Protein AF-A0AAV4IDE3-F1 (afdb_monomer_lite)

pLDDT: mean 77.52, std 13.18, range [35.84, 93.19]

Structure (mmCIF, N/CA/C/O backbone):
data_AF-A0AAV4IDE3-F1
#
_entry.id   AF-A0AAV4IDE3-F1
#
loop_
_atom_site.group_PDB
_atom_site.id
_atom_site.type_symbol
_atom_site.label_atom_id
_atom_site.label_alt_id
_atom_site.label_comp_id
_atom_site.label_asym_id
_atom_site.label_entity_id
_atom_site.label_seq_id
_atom_site.pdbx_PDB_ins_code
_atom_site.Cartn_x
_atom_site.Cartn_y
_atom_site.Cartn_z
_atom_site.occupancy
_atom_site.B_iso_or_equiv
_atom_site.auth_seq_id
_atom_site.auth_comp_id
_atom_site.auth_asym_id
_atom_site.auth_atom_id
_atom_site.pdbx_PDB_model_num
ATOM 1 N N . MET A 1 1 ? 7.908 -6.197 -33.335 1.00 55.94 1 MET A N 1
ATOM 2 C CA . MET A 1 1 ? 7.796 -6.029 -31.880 1.00 55.94 1 MET A CA 1
ATOM 3 C C . MET A 1 1 ? 8.904 -6.866 -31.297 1.00 55.94 1 MET A C 1
ATOM 5 O O . MET A 1 1 ? 9.084 -7.974 -31.777 1.00 55.94 1 MET A O 1
ATOM 9 N N . VAL A 1 2 ? 9.687 -6.359 -30.354 1.00 57.25 2 VAL A N 1
ATOM 10 C CA . VAL A 1 2 ? 10.701 -7.176 -29.678 1.00 57.25 2 VAL A CA 1
ATOM 11 C C . VAL A 1 2 ? 10.050 -7.734 -28.418 1.00 57.25 2 VAL A C 1
ATOM 13 O O . VAL A 1 2 ? 9.538 -6.973 -27.598 1.00 57.25 2 VAL A O 1
ATOM 16 N N . ARG A 1 3 ? 9.978 -9.060 -28.303 1.00 62.03 3 ARG A N 1
ATOM 17 C CA . ARG A 1 3 ? 9.527 -9.735 -27.085 1.00 62.03 3 ARG A CA 1
ATOM 18 C C . ARG A 1 3 ? 10.750 -9.886 -26.193 1.00 62.03 3 ARG A C 1
ATOM 20 O O . ARG A 1 3 ? 11.715 -10.521 -26.598 1.00 62.03 3 ARG A O 1
ATOM 27 N N . GLN A 1 4 ? 10.712 -9.281 -25.015 1.00 59.56 4 GLN A N 1
ATOM 28 C CA . GLN A 1 4 ? 11.772 -9.429 -24.028 1.00 59.56 4 GLN A CA 1
ATOM 29 C C . GLN A 1 4 ? 11.339 -10.441 -22.968 1.00 59.56 4 GLN A C 1
ATOM 31 O O . GLN A 1 4 ? 10.292 -10.271 -22.339 1.00 59.56 4 GLN A O 1
ATOM 36 N N . GLU A 1 5 ? 12.156 -11.471 -22.777 1.00 66.06 5 GLU A N 1
ATOM 37 C CA . GLU A 1 5 ? 12.101 -12.372 -21.628 1.00 66.06 5 GLU A CA 1
ATOM 38 C C . GLU A 1 5 ? 13.432 -12.259 -20.890 1.00 66.06 5 GLU A C 1
ATOM 40 O O . GLU A 1 5 ? 14.474 -12.642 -21.421 1.00 66.06 5 GLU A O 1
ATOM 45 N N . PHE A 1 6 ? 13.396 -11.693 -19.681 1.00 63.72 6 PHE A N 1
ATOM 46 C CA . PHE A 1 6 ? 14.595 -11.366 -18.903 1.00 63.72 6 PHE A CA 1
ATOM 47 C C . PHE A 1 6 ? 15.564 -10.493 -19.724 1.00 63.72 6 PHE A C 1
ATOM 49 O O . PHE A 1 6 ? 15.151 -9.438 -20.207 1.00 63.72 6 PHE A O 1
ATOM 56 N N . ASP A 1 7 ? 16.806 -10.931 -19.936 1.00 67.19 7 ASP A N 1
ATOM 57 C CA . ASP A 1 7 ? 17.807 -10.219 -20.747 1.00 67.19 7 ASP A CA 1
ATOM 58 C C . ASP A 1 7 ? 17.844 -10.655 -22.219 1.00 67.19 7 ASP A C 1
ATOM 60 O O . ASP A 1 7 ? 18.683 -10.195 -22.995 1.00 67.19 7 ASP A O 1
ATOM 64 N N . LYS A 1 8 ? 16.933 -11.538 -22.646 1.00 50.34 8 LYS A N 1
ATOM 65 C CA . LYS A 1 8 ? 16.872 -12.009 -24.033 1.00 50.34 8 LYS A CA 1
ATOM 66 C C . LYS A 1 8 ? 15.812 -11.246 -24.819 1.00 50.34 8 LYS A C 1
ATOM 68 O O . LYS A 1 8 ? 14.622 -11.274 -24.500 1.00 50.34 8 LYS A O 1
ATOM 73 N N . PHE A 1 9 ? 16.253 -10.603 -25.896 1.00 71.50 9 PHE A N 1
ATOM 74 C CA . PHE A 1 9 ? 15.400 -9.921 -26.863 1.00 71.50 9 PHE A CA 1
ATOM 75 C C . PHE A 1 9 ? 15.126 -10.843 -28.056 1.00 71.50 9 PHE A C 1
ATOM 77 O O . PHE A 1 9 ? 16.042 -11.251 -28.764 1.00 71.50 9 PHE A O 1
ATOM 84 N N . MET A 1 10 ? 13.857 -11.173 -28.285 1.00 69.19 10 MET A N 1
ATOM 85 C CA . MET A 1 10 ? 13.406 -12.050 -29.366 1.00 69.19 10 MET A CA 1
ATOM 86 C C . MET A 1 10 ? 12.529 -11.294 -30.362 1.00 69.19 10 MET A C 1
ATOM 88 O O . MET A 1 10 ? 11.813 -10.350 -30.010 1.00 69.19 10 MET A O 1
ATOM 92 N N . LYS A 1 11 ? 12.527 -11.743 -31.620 1.00 66.19 11 LYS A N 1
ATOM 93 C CA . LYS A 1 11 ? 11.599 -11.238 -32.636 1.00 66.19 11 LYS A CA 1
ATOM 94 C C . LYS A 1 11 ? 10.173 -11.648 -32.253 1.00 66.19 11 LYS A C 1
ATOM 96 O O . LYS A 1 11 ? 9.859 -12.828 -32.146 1.00 66.19 11 LYS A O 1
ATOM 101 N N . GLY A 1 12 ? 9.313 -10.670 -32.001 1.00 66.75 12 GLY A N 1
ATOM 102 C CA . GLY A 1 12 ? 7.890 -10.890 -31.757 1.00 66.75 12 GLY A CA 1
ATOM 103 C C . GLY A 1 12 ? 7.180 -11.374 -33.020 1.00 66.75 12 GLY A C 1
ATOM 104 O O . GLY A 1 12 ? 7.616 -11.079 -34.131 1.00 66.75 12 GLY A O 1
ATOM 105 N N . GLY A 1 13 ? 6.074 -12.100 -32.841 1.00 66.94 13 GLY A N 1
ATOM 106 C CA . GLY A 1 13 ? 5.378 -12.802 -33.927 1.00 66.94 13 GLY A CA 1
ATOM 107 C C . GLY A 1 13 ? 4.767 -11.914 -35.016 1.00 66.94 13 GLY A C 1
ATOM 108 O O . GLY A 1 13 ? 4.406 -12.427 -36.067 1.00 66.94 13 GLY A O 1
ATOM 109 N N . GLN A 1 14 ? 4.672 -10.597 -34.807 1.00 68.19 14 GLN A N 1
ATOM 110 C CA . GLN A 1 14 ? 4.217 -9.669 -35.843 1.00 68.19 14 GLN A CA 1
ATOM 111 C C . GLN A 1 14 ? 5.380 -9.056 -36.626 1.00 68.19 14 GLN A C 1
ATOM 113 O O . GLN A 1 14 ? 6.292 -8.439 -36.060 1.00 68.19 14 GLN A O 1
ATOM 118 N N . VAL A 1 15 ? 5.302 -9.211 -37.950 1.00 62.69 15 VAL A N 1
ATOM 119 C CA . VAL A 1 15 ? 6.173 -8.558 -38.928 1.00 62.69 15 VAL A CA 1
ATOM 120 C C . VAL A 1 15 ? 5.734 -7.101 -39.044 1.00 62.69 15 VAL A C 1
ATOM 122 O O . VAL A 1 15 ? 4.582 -6.819 -39.358 1.00 62.69 15 VAL A O 1
ATOM 125 N N . HIS A 1 16 ? 6.641 -6.170 -38.758 1.00 59.81 16 HIS A N 1
ATOM 126 C CA . HIS A 1 16 ? 6.392 -4.751 -38.995 1.00 59.81 16 HIS A CA 1
ATOM 127 C C . HIS A 1 16 ? 6.951 -4.383 -40.364 1.00 59.81 16 HIS A C 1
ATOM 129 O O . HIS A 1 16 ? 8.099 -4.702 -40.662 1.00 59.81 16 HIS A O 1
ATOM 135 N N . HIS A 1 17 ? 6.151 -3.681 -41.161 1.00 72.69 17 HIS A N 1
ATOM 136 C CA . HIS A 1 17 ? 6.568 -3.094 -42.440 1.00 72.69 17 HIS A CA 1
ATOM 137 C C . HIS A 1 17 ? 7.128 -1.670 -42.279 1.00 72.69 17 HIS A C 1
ATOM 139 O O . HIS A 1 17 ? 7.219 -0.920 -43.243 1.00 72.69 17 HIS A O 1
ATOM 145 N N . HIS A 1 18 ? 7.486 -1.280 -41.056 1.00 70.19 18 HIS A N 1
ATOM 146 C CA . HIS A 1 18 ? 8.007 0.042 -40.727 1.00 70.19 18 HIS A CA 1
ATOM 147 C C . HIS A 1 18 ? 9.229 -0.078 -39.810 1.00 70.19 18 HIS A C 1
ATOM 149 O O . HIS A 1 18 ? 9.393 -1.070 -39.092 1.00 70.19 18 HIS A O 1
ATOM 155 N N . ALA A 1 19 ? 10.079 0.950 -39.824 1.00 68.12 19 ALA A N 1
ATOM 156 C CA . ALA A 1 19 ? 11.194 1.070 -38.892 1.00 68.12 19 ALA A CA 1
ATOM 157 C C . ALA A 1 19 ? 10.690 1.184 -37.440 1.00 68.12 19 ALA A C 1
ATOM 159 O O . ALA A 1 19 ? 9.526 1.506 -37.185 1.00 68.12 19 ALA A O 1
ATOM 160 N N . ALA A 1 20 ? 11.562 0.882 -36.478 1.00 67.62 20 ALA A N 1
ATOM 161 C CA . ALA A 1 20 ? 11.238 1.048 -35.067 1.00 67.62 20 ALA A CA 1
ATOM 162 C C . ALA A 1 20 ? 11.112 2.538 -34.714 1.00 67.62 20 ALA A C 1
ATOM 164 O O . ALA A 1 20 ? 11.955 3.339 -35.115 1.00 67.62 20 ALA A O 1
ATOM 165 N N . ASP A 1 21 ? 10.094 2.889 -33.925 1.00 73.81 21 ASP A N 1
ATOM 166 C CA . ASP A 1 21 ? 9.924 4.254 -33.426 1.00 73.81 21 ASP A CA 1
ATOM 167 C C . ASP A 1 21 ? 11.134 4.665 -32.570 1.00 73.81 21 ASP A C 1
ATOM 169 O O . ASP A 1 21 ? 11.627 3.890 -31.731 1.00 73.81 21 ASP A O 1
ATOM 173 N N . THR A 1 22 ? 11.590 5.905 -32.742 1.00 73.31 22 THR A N 1
ATOM 174 C CA . THR A 1 22 ? 12.654 6.496 -31.925 1.00 73.31 22 THR A CA 1
ATOM 175 C C . THR A 1 22 ? 12.255 6.486 -30.443 1.00 73.31 22 THR A C 1
ATOM 177 O O . THR A 1 22 ? 11.106 6.722 -30.072 1.00 73.31 22 THR A O 1
ATOM 180 N N . GLY A 1 23 ? 13.197 6.135 -29.562 1.00 73.69 23 GLY A N 1
ATOM 181 C CA . GLY A 1 23 ? 12.939 6.044 -28.118 1.00 73.69 23 GLY A CA 1
ATOM 182 C C . GLY A 1 23 ? 12.208 4.773 -27.648 1.00 73.69 23 GLY A C 1
ATOM 183 O O . GLY A 1 23 ? 11.959 4.634 -26.449 1.00 73.69 23 GLY A O 1
ATOM 184 N N . THR A 1 24 ? 11.914 3.803 -28.528 1.00 76.00 24 THR A N 1
ATOM 185 C CA . THR A 1 24 ? 11.299 2.516 -28.124 1.00 76.00 24 THR A CA 1
ATOM 186 C C . THR A 1 24 ? 12.156 1.754 -27.109 1.00 76.00 24 THR A C 1
ATOM 188 O O . THR A 1 24 ? 11.627 1.219 -26.135 1.00 76.00 24 THR A O 1
ATOM 191 N N . ALA A 1 25 ? 13.480 1.739 -27.295 1.00 78.50 25 ALA A N 1
ATOM 192 C CA . ALA A 1 25 ? 14.411 1.094 -26.368 1.00 78.50 25 ALA A CA 1
ATOM 193 C C . ALA A 1 25 ? 14.403 1.768 -24.983 1.00 78.50 25 ALA A C 1
ATOM 195 O O . ALA A 1 25 ? 14.306 1.085 -23.964 1.00 78.50 25 ALA A O 1
ATOM 196 N N . ALA A 1 26 ? 14.408 3.105 -24.947 1.00 79.00 26 ALA A N 1
ATOM 197 C CA . ALA A 1 26 ? 14.316 3.882 -23.712 1.00 79.00 26 ALA A CA 1
ATOM 198 C C . ALA A 1 26 ? 12.986 3.631 -22.979 1.00 79.00 26 ALA A C 1
ATOM 200 O O . ALA A 1 26 ? 12.976 3.388 -21.772 1.00 79.00 26 ALA A O 1
ATOM 201 N N . LYS A 1 27 ? 11.863 3.584 -23.716 1.00 78.81 27 LYS A N 1
ATOM 202 C CA . LYS A 1 27 ? 10.552 3.212 -23.159 1.00 78.81 27 LYS A CA 1
ATOM 203 C C . LYS A 1 27 ? 10.578 1.789 -22.598 1.00 78.81 27 LYS A C 1
ATOM 205 O O . LYS A 1 27 ? 10.106 1.578 -21.488 1.00 78.81 27 LYS A O 1
ATOM 210 N N . ALA A 1 28 ? 11.129 0.816 -23.323 1.00 81.75 28 ALA A N 1
ATOM 211 C CA . ALA A 1 28 ? 11.203 -0.569 -22.857 1.00 81.75 28 ALA A CA 1
ATOM 212 C C . ALA A 1 28 ? 12.017 -0.702 -21.559 1.00 81.75 28 ALA A C 1
ATOM 214 O O . ALA A 1 28 ? 11.545 -1.345 -20.620 1.00 81.75 28 ALA A O 1
ATOM 215 N N . LYS A 1 29 ? 13.176 -0.032 -21.483 1.00 84.06 29 LYS A N 1
ATOM 216 C CA . LYS A 1 29 ? 14.020 0.025 -20.282 1.00 84.06 29 LYS A CA 1
ATOM 217 C C . LYS A 1 29 ? 13.255 0.608 -19.092 1.00 84.06 29 LYS A C 1
ATOM 219 O O . LYS A 1 29 ? 13.121 -0.059 -18.075 1.00 84.06 29 LYS A O 1
ATOM 224 N N . LEU A 1 30 ? 12.637 1.777 -19.262 1.00 84.56 30 LEU A N 1
ATOM 225 C CA . LEU A 1 30 ? 11.814 2.395 -18.221 1.00 84.56 30 LEU A CA 1
ATOM 226 C C . LEU A 1 30 ? 10.695 1.465 -17.738 1.00 84.56 30 LEU A C 1
ATOM 228 O O . LEU A 1 30 ? 10.466 1.313 -16.542 1.00 84.56 30 LEU A O 1
ATOM 232 N N . VAL A 1 31 ? 9.976 0.835 -18.672 1.00 86.00 31 VAL A N 1
ATOM 233 C CA . VAL A 1 31 ? 8.887 -0.085 -18.336 1.00 86.00 31 VAL A CA 1
ATOM 234 C C . VAL A 1 31 ? 9.411 -1.280 -17.546 1.00 86.00 31 VAL A C 1
ATOM 236 O O . VAL A 1 31 ? 8.743 -1.699 -16.604 1.00 86.00 31 VAL A O 1
ATOM 239 N N . ARG A 1 32 ? 10.566 -1.843 -17.912 1.00 88.12 32 ARG A N 1
ATOM 240 C CA . ARG A 1 32 ? 11.208 -2.920 -17.150 1.00 88.12 32 ARG A CA 1
ATOM 241 C C . ARG A 1 32 ? 11.533 -2.451 -15.732 1.00 88.12 32 ARG A C 1
ATOM 243 O O . ARG A 1 32 ? 11.051 -3.064 -14.784 1.00 88.12 32 ARG A O 1
ATOM 250 N N . ASP A 1 33 ? 12.229 -1.331 -15.596 1.00 87.50 33 ASP A N 1
ATOM 251 C CA . ASP A 1 33 ? 12.717 -0.842 -14.306 1.00 87.50 33 ASP A CA 1
ATOM 252 C C . ASP A 1 33 ? 11.546 -0.466 -13.368 1.00 87.50 33 ASP A C 1
ATOM 254 O O . ASP A 1 33 ? 11.548 -0.796 -12.180 1.00 87.50 33 ASP A O 1
ATOM 258 N N . VAL A 1 34 ? 10.468 0.127 -13.906 1.00 88.31 34 VAL A N 1
ATOM 259 C CA . VAL A 1 34 ? 9.220 0.372 -13.155 1.00 88.31 34 VAL A CA 1
ATOM 260 C C . VAL A 1 34 ? 8.601 -0.940 -12.676 1.00 88.31 34 VAL A C 1
ATOM 262 O O . VAL A 1 34 ? 8.108 -1.003 -11.551 1.00 88.31 34 VAL A O 1
ATOM 265 N N . LYS A 1 35 ? 8.589 -1.990 -13.510 1.00 89.12 35 LYS A N 1
ATOM 266 C CA . LYS A 1 35 ? 8.029 -3.297 -13.133 1.00 89.12 35 LYS A CA 1
ATOM 267 C C . LYS A 1 35 ? 8.848 -3.945 -12.017 1.00 89.12 35 LYS A C 1
ATOM 269 O O . LYS A 1 35 ? 8.244 -4.435 -11.071 1.00 89.12 35 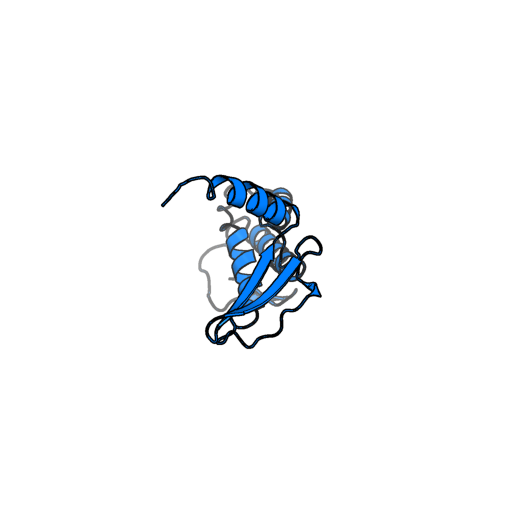LYS A O 1
ATOM 274 N N . GLU A 1 36 ? 10.172 -3.919 -12.111 1.00 90.12 36 GLU A N 1
ATOM 275 C CA . GLU A 1 36 ? 11.076 -4.479 -11.098 1.00 90.12 36 GLU A CA 1
ATOM 276 C C . GLU A 1 36 ? 10.917 -3.759 -9.755 1.00 90.12 36 GLU A C 1
ATOM 278 O O . GLU A 1 36 ? 10.589 -4.388 -8.746 1.00 90.12 36 GLU A O 1
ATOM 283 N N . LYS A 1 37 ? 11.009 -2.421 -9.744 1.00 88.94 37 LYS A N 1
ATOM 284 C CA . LYS A 1 37 ? 10.816 -1.634 -8.516 1.00 88.94 37 LYS A CA 1
ATOM 285 C C . LYS A 1 37 ? 9.411 -1.788 -7.929 1.00 88.94 37 LYS A C 1
ATOM 287 O O . LYS A 1 37 ? 9.256 -1.738 -6.710 1.00 88.94 37 LYS A O 1
ATOM 292 N N . ALA A 1 38 ? 8.386 -1.986 -8.764 1.00 88.81 38 ALA A N 1
ATOM 293 C CA . ALA A 1 38 ? 7.011 -2.184 -8.305 1.00 88.81 38 ALA A CA 1
ATOM 294 C C . ALA A 1 38 ? 6.809 -3.489 -7.526 1.00 88.81 38 ALA A C 1
ATOM 296 O O . ALA A 1 38 ? 5.952 -3.505 -6.641 1.00 88.81 38 ALA A O 1
ATOM 297 N N . VAL A 1 39 ? 7.553 -4.545 -7.876 1.00 87.56 39 VAL A N 1
ATOM 298 C CA . VAL A 1 39 ? 7.538 -5.842 -7.180 1.00 87.56 39 VAL A CA 1
ATOM 299 C C . VAL A 1 39 ? 8.283 -5.737 -5.853 1.00 87.56 39 VAL A C 1
ATOM 301 O O . VAL A 1 39 ? 7.753 -6.166 -4.837 1.00 87.56 39 VAL A O 1
ATOM 304 N N . LEU A 1 40 ? 9.463 -5.109 -5.852 1.00 87.75 40 LEU A N 1
ATOM 305 C CA . LEU A 1 40 ? 10.272 -4.925 -4.641 1.00 87.75 40 LEU A CA 1
ATOM 306 C C . LEU A 1 40 ? 9.595 -4.017 -3.606 1.00 87.75 40 LEU A C 1
ATOM 308 O O . LEU A 1 40 ? 9.754 -4.214 -2.410 1.00 87.75 40 LEU A O 1
ATOM 312 N N . ASN A 1 41 ? 8.829 -3.022 -4.064 1.00 86.25 41 ASN A N 1
ATOM 313 C CA . ASN A 1 41 ? 8.203 -2.022 -3.202 1.00 86.25 41 ASN A CA 1
ATOM 314 C C . ASN A 1 41 ? 6.686 -1.974 -3.446 1.00 86.25 41 ASN A C 1
ATOM 316 O O . ASN A 1 41 ? 6.203 -1.016 -4.059 1.00 86.25 41 ASN A O 1
ATOM 320 N N . PRO A 1 42 ? 5.895 -2.970 -3.010 1.00 82.56 42 PRO A N 1
ATOM 321 C CA . PRO A 1 42 ? 4.473 -3.082 -3.354 1.00 82.56 42 PRO A CA 1
ATOM 322 C C . PRO A 1 42 ? 3.592 -1.977 -2.745 1.00 82.56 42 PRO A C 1
ATOM 324 O O . PRO A 1 42 ? 2.552 -1.635 -3.315 1.00 82.56 42 PRO A O 1
ATOM 327 N N . PHE A 1 43 ? 4.023 -1.358 -1.644 1.00 83.69 43 PHE A N 1
ATOM 328 C CA . PHE A 1 43 ? 3.234 -0.357 -0.915 1.00 83.69 43 PHE A CA 1
ATOM 329 C C . PHE A 1 43 ? 3.630 1.097 -1.211 1.00 83.69 43 PHE A C 1
ATOM 331 O O . PHE A 1 43 ? 2.881 2.016 -0.895 1.00 83.69 43 PHE A O 1
ATOM 338 N N . GLN A 1 44 ? 4.756 1.339 -1.891 1.00 87.12 44 GLN A N 1
ATOM 339 C CA . GLN A 1 44 ? 5.210 2.707 -2.166 1.00 87.12 44 GLN A CA 1
ATOM 340 C C . GLN A 1 44 ? 4.377 3.427 -3.242 1.00 87.12 44 GLN A C 1
ATOM 342 O O . GLN A 1 44 ? 3.741 2.804 -4.105 1.00 87.12 44 GLN A O 1
ATOM 347 N N . SER A 1 45 ? 4.391 4.762 -3.210 1.00 86.56 45 SER A N 1
ATOM 348 C CA . SER A 1 45 ? 3.623 5.627 -4.116 1.00 86.56 45 SER A CA 1
ATOM 349 C C . SER A 1 45 ? 4.134 5.594 -5.570 1.00 86.56 45 SER A C 1
ATOM 351 O O . SER A 1 45 ? 5.164 4.991 -5.873 1.00 86.56 45 SER A O 1
ATOM 353 N N . THR A 1 46 ? 3.362 6.153 -6.517 1.00 78.19 46 THR A N 1
ATOM 354 C CA . THR A 1 46 ? 3.770 6.153 -7.941 1.00 78.19 46 THR A CA 1
ATOM 355 C C . THR A 1 46 ? 4.931 7.104 -8.112 1.00 78.19 46 THR A C 1
ATOM 357 O O . THR A 1 46 ? 5.891 6.761 -8.785 1.00 78.19 46 THR A O 1
ATOM 360 N N . TYR A 1 47 ? 4.815 8.263 -7.468 1.00 82.31 47 TYR A N 1
ATOM 361 C CA . TYR A 1 47 ? 5.806 9.323 -7.420 1.00 82.31 47 TYR A CA 1
ATOM 362 C C . TYR A 1 47 ? 7.176 8.754 -7.034 1.00 82.31 47 TYR A C 1
ATOM 364 O O . TYR A 1 47 ? 8.099 8.763 -7.838 1.00 82.31 47 TYR A O 1
ATOM 372 N N . THR A 1 48 ? 7.249 8.064 -5.892 1.00 86.19 48 THR A N 1
ATOM 373 C CA . THR A 1 48 ? 8.491 7.470 -5.368 1.00 86.19 48 THR A CA 1
ATOM 374 C C . THR A 1 48 ? 9.167 6.485 -6.332 1.00 86.19 48 THR A C 1
ATOM 376 O O . THR A 1 48 ? 10.389 6.408 -6.373 1.00 86.19 48 THR A O 1
ATOM 379 N N . ILE A 1 49 ? 8.395 5.714 -7.106 1.00 83.19 49 ILE A N 1
ATOM 380 C CA . ILE A 1 49 ? 8.945 4.649 -7.963 1.00 83.19 49 ILE A CA 1
ATOM 381 C C . ILE A 1 49 ? 9.194 5.120 -9.395 1.00 83.19 49 ILE A C 1
ATOM 383 O O . ILE A 1 49 ? 10.224 4.796 -9.981 1.00 83.19 49 ILE A O 1
ATOM 387 N N . ALA A 1 50 ? 8.219 5.799 -9.992 1.00 80.69 50 ALA A N 1
ATOM 388 C CA . ALA A 1 50 ? 8.182 6.061 -11.422 1.00 80.69 50 ALA A CA 1
ATOM 389 C C . ALA A 1 50 ? 8.833 7.387 -11.805 1.00 80.69 50 ALA A C 1
ATOM 391 O O . ALA A 1 50 ? 9.442 7.465 -12.863 1.00 80.69 50 ALA A O 1
ATOM 392 N N . GLU A 1 51 ? 8.693 8.422 -10.983 1.00 80.62 51 GLU A N 1
ATOM 393 C CA . GLU A 1 51 ? 9.211 9.749 -11.303 1.00 80.62 51 GLU A CA 1
ATOM 394 C C . GLU A 1 51 ? 10.739 9.809 -11.425 1.00 80.62 51 GLU A C 1
ATOM 396 O O . GLU A 1 51 ? 11.184 10.278 -12.474 1.00 80.62 51 GLU A O 1
ATOM 401 N N . PRO A 1 52 ? 11.549 9.264 -10.487 1.00 81.25 52 PRO A N 1
ATOM 402 C CA . PRO A 1 52 ? 13.006 9.278 -10.643 1.00 81.25 52 PRO A CA 1
ATOM 403 C C . PRO A 1 52 ? 13.449 8.549 -11.918 1.00 81.25 52 PRO A C 1
ATOM 405 O O . PRO A 1 52 ? 14.343 8.996 -12.631 1.00 81.25 52 PRO A O 1
ATOM 408 N N . LEU A 1 53 ? 12.751 7.465 -12.269 1.00 80.88 53 LEU A N 1
ATOM 409 C CA . LEU A 1 53 ? 13.031 6.711 -13.486 1.00 80.88 53 LEU A CA 1
ATOM 410 C C . LEU A 1 53 ? 12.661 7.484 -14.759 1.00 80.88 53 LEU A C 1
ATOM 412 O O . LEU A 1 53 ? 13.315 7.325 -15.782 1.00 80.88 53 LEU A O 1
ATOM 416 N N . VAL A 1 54 ? 11.612 8.309 -14.729 1.00 77.88 54 VAL A N 1
ATOM 417 C CA . VAL A 1 54 ? 11.230 9.150 -15.874 1.00 77.88 54 VAL A CA 1
ATOM 418 C C . VAL A 1 54 ? 12.223 10.297 -16.065 1.00 77.88 54 VAL A C 1
ATOM 420 O O . VAL A 1 54 ? 12.488 10.666 -17.206 1.00 77.88 54 VAL A O 1
ATOM 423 N N . THR A 1 55 ? 12.780 10.848 -14.983 1.00 73.69 55 THR A N 1
ATOM 424 C CA . THR A 1 55 ? 13.794 11.913 -15.048 1.00 73.69 55 THR A CA 1
ATOM 425 C C . THR A 1 55 ? 15.169 11.422 -15.497 1.00 73.69 55 THR A C 1
ATOM 427 O O . THR A 1 55 ? 15.885 12.175 -16.145 1.00 73.69 55 THR A O 1
ATOM 430 N N . GLU A 1 56 ? 15.529 10.171 -15.199 1.00 71.81 56 GLU A N 1
ATOM 431 C CA . GLU A 1 56 ? 16.792 9.551 -15.637 1.00 71.81 56 GLU A CA 1
ATOM 432 C C . GLU A 1 56 ? 16.803 9.180 -17.130 1.00 71.81 56 GLU A C 1
ATOM 434 O O . GLU A 1 56 ? 17.863 8.960 -17.716 1.00 71.81 56 GLU A O 1
ATOM 439 N N . VAL A 1 57 ? 15.633 9.080 -17.765 1.00 72.50 57 VAL A N 1
ATOM 440 C CA . VAL A 1 57 ? 15.537 8.738 -19.186 1.00 72.50 57 VAL A CA 1
ATOM 441 C C . VAL A 1 57 ? 15.772 9.987 -20.030 1.00 72.50 57 VAL A C 1
ATOM 443 O O . VAL A 1 57 ? 14.944 10.900 -20.052 1.00 72.50 57 VAL A O 1
ATOM 446 N N . GLU A 1 58 ? 16.875 9.996 -20.780 1.00 66.25 58 GLU A N 1
ATOM 447 C CA . GLU A 1 58 ? 17.139 11.015 -21.796 1.00 66.25 58 GLU A CA 1
ATOM 448 C C . GLU A 1 58 ? 15.959 11.111 -22.772 1.00 66.25 58 GLU A C 1
ATOM 450 O O . GLU A 1 58 ? 15.546 10.125 -23.395 1.00 66.25 58 GLU A O 1
ATOM 455 N N . ARG A 1 59 ? 15.392 12.317 -22.895 1.00 65.75 59 ARG A N 1
ATOM 456 C CA . ARG A 1 59 ? 14.291 12.573 -23.823 1.00 65.75 59 ARG A CA 1
ATOM 457 C C . ARG A 1 59 ? 14.833 12.611 -25.241 1.00 65.75 59 ARG A C 1
ATOM 459 O O . ARG A 1 59 ? 15.579 13.516 -25.606 1.00 65.75 59 ARG A O 1
ATOM 466 N N . VAL A 1 60 ? 14.402 11.657 -26.053 1.00 66.44 60 VAL A N 1
ATOM 467 C CA . VAL A 1 60 ? 14.705 11.654 -27.486 1.00 66.44 60 VAL A CA 1
ATOM 468 C C . VAL A 1 60 ? 13.710 12.585 -28.197 1.00 66.44 60 VAL A C 1
ATOM 470 O O . VAL A 1 60 ? 12.520 12.569 -27.858 1.00 66.44 60 VAL A O 1
ATOM 473 N N . PRO A 1 61 ? 14.137 13.389 -29.191 1.00 61.16 61 PRO A N 1
ATOM 474 C CA . PRO A 1 61 ? 13.211 14.168 -30.008 1.00 61.16 61 PRO A CA 1
ATOM 475 C C . PRO A 1 61 ? 12.102 13.278 -30.595 1.00 61.16 61 PRO A C 1
ATOM 477 O O . PRO A 1 61 ? 12.371 12.176 -31.078 1.00 61.16 61 PRO A O 1
ATOM 480 N N . ASN A 1 62 ? 10.853 13.753 -30.546 1.00 63.16 62 ASN A N 1
ATOM 481 C CA . ASN A 1 62 ? 9.643 13.045 -31.000 1.00 63.16 62 ASN A CA 1
ATOM 482 C C . ASN A 1 62 ? 9.270 11.764 -30.226 1.00 63.16 62 ASN A C 1
ATOM 484 O O . ASN A 1 62 ? 8.473 10.956 -30.708 1.00 63.16 62 ASN A O 1
ATOM 488 N N . GLN A 1 63 ? 9.786 11.574 -29.009 1.00 64.31 63 GLN A N 1
ATOM 489 C CA . GLN A 1 63 ? 9.363 10.466 -28.156 1.00 64.31 63 GLN A CA 1
ATO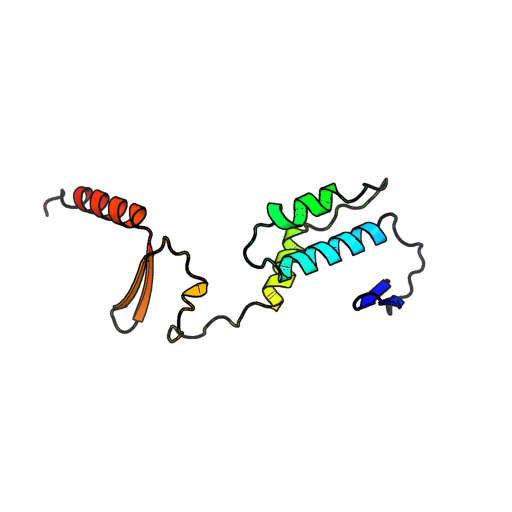M 490 C C . GLN A 1 63 ? 7.882 10.610 -27.772 1.00 64.31 63 GLN A C 1
ATOM 492 O O . GLN A 1 63 ? 7.468 11.597 -27.160 1.00 64.31 63 GLN A O 1
ATOM 497 N N . ARG A 1 64 ? 7.071 9.599 -28.110 1.00 61.44 64 ARG A N 1
ATOM 498 C CA . ARG A 1 64 ? 5.667 9.547 -27.679 1.00 61.44 64 ARG A CA 1
ATOM 499 C C . ARG A 1 64 ? 5.594 9.525 -26.146 1.00 61.44 64 ARG A C 1
ATOM 501 O O . ARG A 1 64 ? 6.413 8.836 -25.527 1.00 61.44 64 ARG A O 1
ATOM 508 N N . PRO A 1 65 ? 4.603 10.197 -25.528 1.00 62.03 65 PRO A N 1
ATOM 509 C CA . PRO A 1 65 ? 4.413 10.155 -24.085 1.00 62.03 65 PRO A CA 1
ATOM 510 C C . PRO A 1 65 ? 4.387 8.712 -23.577 1.00 62.03 65 PRO A C 1
ATOM 512 O O . PRO A 1 65 ? 3.738 7.834 -24.155 1.00 62.03 65 PRO A O 1
ATOM 515 N N . ILE A 1 66 ? 5.123 8.449 -22.501 1.00 65.69 66 ILE A N 1
ATOM 516 C CA . ILE A 1 66 ? 5.073 7.149 -21.839 1.00 65.69 66 ILE A CA 1
ATOM 517 C C . ILE A 1 66 ? 3.676 6.992 -21.236 1.00 65.69 66 ILE A C 1
ATOM 519 O O . ILE A 1 66 ? 3.221 7.850 -20.480 1.00 65.69 66 ILE A O 1
ATOM 523 N N . ASP A 1 67 ? 3.005 5.884 -21.561 1.00 64.19 67 ASP A N 1
ATOM 524 C CA . ASP A 1 67 ? 1.726 5.525 -20.955 1.00 64.19 67 ASP A CA 1
ATOM 525 C C . ASP A 1 67 ? 1.889 5.503 -19.436 1.00 64.19 67 ASP A C 1
ATOM 527 O O . ASP A 1 67 ? 2.688 4.728 -18.910 1.00 64.19 67 ASP A O 1
ATOM 531 N N . TYR A 1 68 ? 1.153 6.393 -18.765 1.00 74.00 68 TYR A N 1
ATOM 532 C CA . TYR A 1 68 ? 1.198 6.695 -17.334 1.00 74.00 68 TYR A CA 1
ATOM 533 C C . TYR A 1 68 ? 1.849 5.578 -16.485 1.00 74.00 68 TYR A C 1
ATOM 535 O O . TYR A 1 68 ? 1.208 4.549 -16.234 1.00 74.00 68 TYR A O 1
ATOM 543 N N . PRO A 1 69 ? 3.103 5.740 -16.016 1.00 78.62 69 PRO A N 1
ATOM 544 C CA . PRO A 1 69 ? 3.873 4.657 -15.394 1.00 78.62 69 PRO A CA 1
ATOM 545 C C . PRO A 1 69 ? 3.217 4.100 -14.120 1.00 78.62 69 PRO A C 1
ATOM 547 O O . PRO A 1 69 ? 3.390 2.926 -13.783 1.00 78.62 69 PRO A O 1
ATOM 550 N N . GLY A 1 70 ? 2.347 4.882 -13.472 1.00 82.44 70 GLY A N 1
A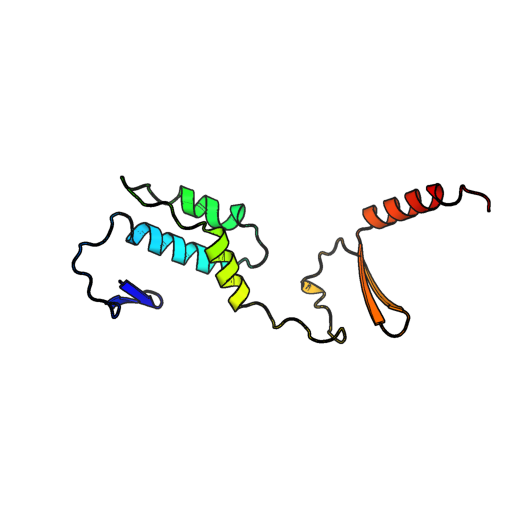TOM 551 C CA . GLY A 1 70 ? 1.497 4.401 -12.383 1.00 82.44 70 GLY A CA 1
ATOM 552 C C . GLY A 1 70 ? 0.558 3.256 -12.779 1.00 82.44 70 GLY A C 1
ATOM 553 O O . GLY A 1 70 ? 0.336 2.356 -11.970 1.00 82.44 70 GLY A O 1
ATOM 554 N N . ARG A 1 71 ? 0.055 3.216 -14.022 1.00 84.38 71 ARG A N 1
ATOM 555 C CA . ARG A 1 71 ? -0.790 2.115 -14.524 1.00 84.38 71 ARG A CA 1
ATOM 556 C C . ARG A 1 71 ? 0.018 0.833 -14.663 1.00 84.38 71 ARG A C 1
ATOM 558 O O . ARG A 1 71 ? -0.450 -0.223 -14.249 1.00 84.38 71 ARG A O 1
ATOM 565 N N . ILE A 1 72 ? 1.233 0.925 -15.201 1.00 86.25 72 ILE A N 1
ATOM 566 C CA . ILE A 1 72 ? 2.138 -0.221 -15.368 1.00 86.25 72 ILE A CA 1
ATOM 567 C C . ILE A 1 72 ? 2.473 -0.825 -14.004 1.00 86.25 72 ILE A C 1
ATOM 569 O O . ILE A 1 72 ? 2.323 -2.032 -13.808 1.00 86.25 72 ILE A O 1
ATOM 573 N N . ARG A 1 73 ? 2.846 0.031 -13.050 1.00 88.25 73 ARG A N 1
ATOM 574 C CA . ARG A 1 73 ? 3.101 -0.342 -11.658 1.00 88.25 73 ARG A CA 1
ATOM 575 C C . ARG A 1 73 ? 1.882 -1.007 -11.012 1.00 88.25 73 ARG A C 1
ATOM 577 O O . ARG A 1 73 ? 2.002 -2.103 -10.472 1.00 88.25 73 ARG A O 1
ATOM 584 N N . ASN A 1 74 ? 0.705 -0.380 -11.097 1.00 87.69 74 ASN A N 1
ATOM 585 C CA . ASN A 1 74 ? -0.531 -0.913 -10.510 1.00 87.69 74 ASN A CA 1
ATOM 586 C C . ASN A 1 74 ? -0.887 -2.281 -11.087 1.00 87.69 74 ASN A C 1
ATOM 588 O O . ASN A 1 74 ? -1.203 -3.198 -10.334 1.00 87.69 74 ASN A O 1
ATOM 592 N N . ARG A 1 75 ? -0.781 -2.431 -12.412 1.00 87.56 75 ARG A N 1
ATOM 593 C CA . ARG A 1 75 ? -1.059 -3.691 -13.100 1.00 87.56 75 ARG A CA 1
ATOM 594 C C . ARG A 1 75 ? -0.113 -4.799 -12.656 1.00 87.56 75 ARG A C 1
ATOM 596 O O . ARG A 1 75 ? -0.561 -5.922 -12.461 1.00 87.56 75 ARG A O 1
ATOM 603 N N . ARG A 1 76 ? 1.178 -4.500 -12.477 1.00 89.81 76 ARG A N 1
ATOM 604 C CA . ARG A 1 76 ? 2.129 -5.486 -11.947 1.00 89.81 76 ARG A CA 1
ATOM 605 C C . ARG A 1 76 ? 1.814 -5.894 -10.522 1.00 89.81 76 ARG A C 1
ATOM 607 O O . ARG A 1 76 ? 1.741 -7.084 -10.259 1.00 89.81 76 ARG A O 1
ATOM 614 N N . ARG A 1 77 ? 1.559 -4.935 -9.632 1.00 87.25 77 ARG A N 1
ATOM 615 C CA . ARG A 1 77 ? 1.192 -5.246 -8.244 1.00 87.25 77 ARG A CA 1
ATOM 616 C C . ARG A 1 77 ? -0.077 -6.082 -8.165 1.00 87.25 77 ARG A C 1
ATOM 618 O O . ARG A 1 77 ? -0.135 -7.010 -7.377 1.00 87.25 77 ARG A O 1
ATOM 625 N N . GLN A 1 78 ? -1.066 -5.792 -9.011 1.00 86.62 78 GLN A N 1
ATOM 626 C CA . GLN A 1 78 ? -2.315 -6.550 -9.061 1.00 86.62 78 GLN A CA 1
ATOM 627 C C . GLN A 1 78 ? -2.094 -8.042 -9.352 1.00 86.62 78 GLN A C 1
ATOM 629 O O . GLN A 1 78 ? -2.814 -8.858 -8.796 1.00 86.62 78 GLN A O 1
ATOM 634 N N . GLN A 1 79 ? -1.099 -8.400 -10.171 1.00 85.88 79 GLN A N 1
ATOM 635 C CA . GLN A 1 79 ? -0.786 -9.802 -10.486 1.00 85.88 79 GLN A CA 1
ATOM 636 C C . GLN A 1 79 ? -0.237 -10.587 -9.285 1.00 85.88 79 GLN A C 1
ATOM 638 O O . GLN A 1 79 ? -0.331 -11.807 -9.288 1.00 85.88 79 GLN A O 1
ATOM 643 N N . GLY A 1 80 ? 0.333 -9.901 -8.289 1.00 82.94 80 GLY A N 1
ATOM 644 C CA . GLY A 1 80 ? 0.860 -10.511 -7.066 1.00 82.94 80 GLY A CA 1
ATOM 645 C C . GLY A 1 80 ? -0.033 -10.330 -5.839 1.00 82.94 80 GLY A C 1
ATOM 646 O O . GLY A 1 80 ? 0.363 -10.725 -4.748 1.00 82.94 80 GLY A O 1
ATOM 647 N N . ARG A 1 81 ? -1.212 -9.705 -5.975 1.00 84.81 81 ARG A N 1
ATOM 648 C CA . ARG A 1 81 ? -2.140 -9.570 -4.846 1.00 84.81 81 ARG A CA 1
ATOM 649 C C . ARG A 1 81 ? -2.736 -10.939 -4.508 1.00 84.81 81 ARG A C 1
ATOM 651 O O . ARG A 1 81 ? -3.155 -11.638 -5.431 1.00 84.81 81 ARG A O 1
ATOM 658 N N . PRO A 1 82 ? -2.844 -11.291 -3.216 1.00 82.94 82 PRO A N 1
ATOM 659 C CA . PRO A 1 82 ? -3.652 -12.423 -2.795 1.00 82.94 82 PRO A CA 1
ATOM 660 C C . PRO A 1 82 ? -5.088 -12.281 -3.302 1.00 82.94 82 PRO A C 1
ATOM 662 O O . PRO A 1 82 ? -5.588 -11.170 -3.511 1.00 82.94 82 PRO A O 1
ATOM 665 N N . ASN A 1 83 ? -5.765 -13.414 -3.477 1.00 83.12 83 ASN A N 1
ATOM 666 C CA . ASN A 1 83 ? -7.191 -13.404 -3.770 1.00 83.12 83 ASN A CA 1
ATOM 667 C C . ASN A 1 83 ? -7.932 -12.665 -2.654 1.00 83.12 83 ASN A C 1
ATOM 669 O O . ASN A 1 83 ? -7.640 -12.866 -1.475 1.00 83.12 83 ASN A O 1
ATOM 673 N N . HIS A 1 84 ? -8.899 -11.826 -3.028 1.00 79.62 84 HIS A N 1
ATOM 674 C CA . HIS A 1 84 ? -9.745 -11.181 -2.034 1.00 79.62 84 HIS A CA 1
ATOM 675 C C . HIS A 1 84 ? -10.430 -12.248 -1.166 1.00 79.62 84 HIS A C 1
ATOM 677 O O . HIS A 1 84 ? -10.948 -13.231 -1.716 1.00 79.62 84 HIS A O 1
ATOM 683 N N . PRO A 1 85 ? -10.435 -12.076 0.167 1.00 81.81 85 PRO A N 1
ATOM 684 C CA . PRO A 1 85 ? -11.116 -13.004 1.051 1.00 81.81 85 PRO A CA 1
ATOM 685 C C . PRO A 1 85 ? -12.613 -13.010 0.721 1.00 81.81 85 PRO A C 1
ATOM 687 O O . PRO A 1 85 ? -13.216 -11.964 0.478 1.00 81.81 85 PRO A O 1
ATOM 690 N N . LYS A 1 86 ? -13.201 -14.208 0.662 1.00 84.62 86 LYS A N 1
ATOM 691 C CA . LYS A 1 86 ? -14.630 -14.403 0.352 1.00 84.62 86 LYS A CA 1
ATOM 692 C C . LYS A 1 86 ? -15.516 -14.333 1.596 1.00 84.62 86 LYS A C 1
ATOM 694 O O . LYS A 1 86 ? -16.720 -14.144 1.469 1.00 84.62 86 LYS A O 1
ATOM 699 N N . THR A 1 87 ? -14.920 -14.507 2.771 1.00 83.44 87 THR A N 1
ATOM 700 C CA . THR A 1 87 ? -15.575 -14.452 4.080 1.00 83.44 87 THR A CA 1
ATOM 701 C C . THR A 1 87 ? -14.769 -13.550 5.010 1.00 83.44 87 THR A C 1
ATOM 703 O O . THR A 1 87 ? -13.638 -13.174 4.697 1.00 83.44 87 THR A O 1
ATOM 706 N N . LEU A 1 88 ? -15.353 -13.194 6.154 1.00 78.25 88 LEU A N 1
ATOM 707 C CA . LEU A 1 88 ? -14.657 -12.462 7.217 1.00 78.25 88 LEU A CA 1
ATOM 708 C C . LEU A 1 88 ? -13.810 -13.393 8.109 1.00 78.25 88 LEU A C 1
ATOM 710 O O . LEU A 1 88 ? -13.175 -12.920 9.048 1.00 78.25 88 LEU A O 1
ATOM 714 N N . ASP A 1 89 ? -13.740 -14.689 7.785 1.00 79.88 89 ASP A N 1
ATOM 715 C CA . ASP A 1 89 ? -12.990 -15.720 8.516 1.00 79.88 89 ASP A CA 1
ATOM 716 C C . ASP A 1 89 ? -11.542 -15.804 8.013 1.00 79.88 89 ASP A C 1
ATOM 718 O O . ASP A 1 89 ? -11.098 -16.811 7.462 1.00 79.88 89 ASP A O 1
ATOM 722 N N . PHE A 1 90 ? -10.800 -14.707 8.141 1.00 84.81 90 PHE A N 1
ATOM 723 C CA . PHE A 1 90 ? -9.386 -14.644 7.764 1.00 84.81 90 PHE A CA 1
ATOM 724 C C . PHE A 1 90 ? -8.521 -14.150 8.920 1.00 84.81 90 PHE A C 1
ATOM 726 O O . PHE A 1 90 ? -8.945 -13.337 9.733 1.00 84.81 90 PHE A O 1
ATOM 733 N N . GLN A 1 91 ? -7.277 -14.596 8.997 1.00 84.94 91 GLN A N 1
ATOM 734 C CA . GLN A 1 91 ? -6.345 -14.038 9.972 1.00 84.94 91 GLN A CA 1
ATOM 735 C C . GLN A 1 91 ? -5.712 -12.765 9.413 1.00 84.94 91 GLN A C 1
ATOM 737 O O . GLN A 1 91 ? -5.380 -12.693 8.228 1.00 84.94 91 GLN A O 1
ATOM 742 N N . LEU A 1 92 ? -5.593 -11.745 10.263 1.00 85.94 92 LEU A N 1
ATOM 743 C CA . LEU A 1 92 ? -4.838 -10.545 9.932 1.00 85.94 92 LEU A CA 1
ATOM 744 C C . LEU A 1 92 ? -3.354 -10.831 10.113 1.00 85.94 92 LEU A C 1
ATOM 746 O O . LEU A 1 92 ? -2.928 -11.317 11.158 1.00 85.94 92 LEU A O 1
ATOM 750 N N . ASP A 1 93 ? -2.582 -10.489 9.093 1.00 86.81 93 ASP A N 1
ATOM 751 C CA . ASP A 1 93 ? -1.134 -10.488 9.181 1.00 86.81 93 ASP A CA 1
ATOM 752 C C . ASP A 1 93 ? -0.672 -9.189 9.852 1.00 86.81 93 ASP A C 1
ATOM 754 O O . ASP A 1 93 ? -0.651 -8.116 9.240 1.00 86.81 93 ASP A O 1
ATOM 758 N N . MET A 1 94 ? -0.349 -9.295 11.141 1.00 86.12 94 MET A N 1
ATOM 759 C CA . MET A 1 94 ? 0.030 -8.157 11.973 1.00 86.12 94 MET A CA 1
ATOM 760 C C . MET A 1 94 ? 1.372 -7.537 11.568 1.00 86.12 94 MET A C 1
ATOM 762 O O . MET A 1 94 ? 1.600 -6.378 11.900 1.00 86.12 94 MET A O 1
ATOM 766 N N . GLU A 1 95 ? 2.227 -8.238 10.813 1.00 88.50 95 GLU A N 1
ATOM 767 C CA . GLU A 1 95 ? 3.493 -7.675 10.313 1.00 88.50 95 GLU A CA 1
ATOM 768 C C . GLU A 1 95 ? 3.264 -6.516 9.332 1.00 88.50 95 GLU A C 1
ATOM 770 O O . GLU A 1 95 ? 4.113 -5.639 9.172 1.00 88.50 95 GLU A O 1
ATOM 775 N N . HIS A 1 96 ? 2.094 -6.494 8.691 1.00 84.25 96 HIS A N 1
ATOM 776 C CA . HIS A 1 96 ? 1.717 -5.492 7.699 1.00 84.25 96 HIS A CA 1
ATOM 777 C C . HIS A 1 96 ? 0.809 -4.387 8.260 1.00 84.25 96 HIS A C 1
ATOM 779 O O . HIS A 1 96 ? 0.448 -3.460 7.528 1.00 84.25 96 HIS A O 1
ATOM 785 N N . VAL A 1 97 ? 0.429 -4.467 9.539 1.00 85.88 97 VAL A N 1
ATOM 786 C CA . VAL A 1 97 ? -0.332 -3.417 10.224 1.00 85.88 97 VAL A CA 1
ATOM 787 C C . VAL A 1 97 ? 0.660 -2.395 10.786 1.00 85.88 97 VAL A C 1
ATOM 789 O O . VAL A 1 97 ? 1.572 -2.784 11.516 1.00 85.88 97 VAL A O 1
ATOM 792 N N . PRO A 1 98 ? 0.524 -1.092 10.477 1.00 8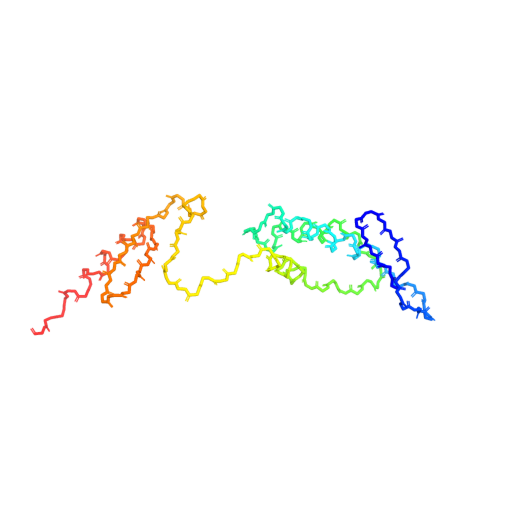8.50 98 PRO A N 1
ATOM 793 C CA . PRO A 1 98 ? 1.432 -0.096 11.033 1.00 88.50 98 PRO A CA 1
ATOM 794 C C . PRO A 1 98 ? 1.327 -0.050 12.565 1.00 88.50 98 PRO A C 1
ATOM 796 O O . PRO A 1 98 ? 0.231 -0.130 13.121 1.00 88.50 98 PRO A O 1
ATOM 799 N N . THR A 1 99 ? 2.460 0.084 13.253 1.00 87.44 99 THR A N 1
ATOM 800 C CA . THR A 1 99 ? 2.557 -0.040 14.720 1.00 87.44 99 THR A CA 1
ATOM 801 C C . THR A 1 99 ? 1.820 1.057 15.484 1.00 87.44 99 THR A C 1
ATOM 803 O O . THR A 1 99 ? 1.502 0.893 16.660 1.00 87.44 99 THR A O 1
ATOM 806 N N . GLU A 1 100 ? 1.530 2.180 14.833 1.00 89.62 100 GLU A N 1
ATOM 807 C CA . GLU A 1 100 ? 0.739 3.277 15.381 1.00 89.62 100 GLU A CA 1
ATOM 808 C C . GLU A 1 100 ? -0.771 2.995 15.437 1.00 89.62 100 GLU A C 1
ATOM 810 O O . GLU A 1 100 ? -1.508 3.756 16.077 1.00 89.62 100 GLU A O 1
ATOM 815 N N . PHE A 1 101 ? -1.237 1.941 14.761 1.00 87.50 101 PHE A N 1
ATOM 816 C CA . PHE A 1 101 ? -2.630 1.525 14.794 1.00 87.50 101 PHE A CA 1
ATOM 817 C C . PHE A 1 101 ? -2.868 0.516 15.910 1.00 87.50 101 PHE A C 1
ATOM 819 O O . PHE A 1 101 ? -2.226 -0.527 16.002 1.00 87.50 101 PHE A O 1
ATOM 826 N N . GLU A 1 102 ? -3.872 0.811 16.722 1.00 84.94 102 GLU A N 1
ATOM 827 C CA . GLU A 1 102 ? -4.512 -0.161 17.586 1.00 84.94 102 GLU A CA 1
ATOM 828 C C . GLU A 1 102 ? -5.583 -0.897 16.766 1.00 84.94 102 GLU A C 1
ATOM 830 O O . GLU A 1 102 ? -6.341 -0.283 16.002 1.00 84.94 102 GLU A O 1
ATOM 835 N N . LEU A 1 103 ? -5.609 -2.224 16.902 1.00 86.25 103 LEU A N 1
ATOM 836 C CA . LEU A 1 103 ? -6.595 -3.107 16.291 1.00 86.25 103 LEU A CA 1
ATOM 837 C C . LEU A 1 103 ? -7.581 -3.569 17.364 1.00 86.25 103 LEU A C 1
ATOM 839 O O . LEU A 1 103 ? -7.175 -4.179 18.352 1.00 86.25 103 LEU A O 1
ATOM 843 N N . ALA A 1 104 ? -8.872 -3.341 17.139 1.00 87.25 104 ALA A N 1
ATOM 844 C CA . ALA A 1 104 ? -9.932 -4.030 17.864 1.00 87.25 104 ALA A CA 1
ATOM 845 C C . ALA A 1 104 ? -10.676 -4.966 16.905 1.00 87.25 104 ALA A C 1
ATOM 847 O O . ALA A 1 104 ? -11.255 -4.523 15.912 1.00 87.25 104 ALA A O 1
ATOM 848 N N . ASP A 1 105 ? -10.635 -6.258 17.211 1.00 89.81 105 ASP A N 1
ATOM 849 C CA . ASP A 1 105 ? -11.341 -7.317 16.493 1.00 89.81 105 ASP A CA 1
ATOM 850 C C . ASP A 1 105 ? -12.533 -7.753 17.346 1.00 89.81 105 ASP A C 1
ATOM 852 O O . ASP A 1 105 ? -12.351 -8.302 18.434 1.00 89.81 105 ASP A O 1
ATOM 856 N N . ILE A 1 106 ? -13.745 -7.404 16.915 1.00 89.75 106 ILE A N 1
ATOM 857 C CA . ILE A 1 106 ? -14.967 -7.593 17.704 1.00 89.75 106 ILE A CA 1
ATOM 858 C C . ILE A 1 106 ? -16.050 -8.282 16.883 1.00 8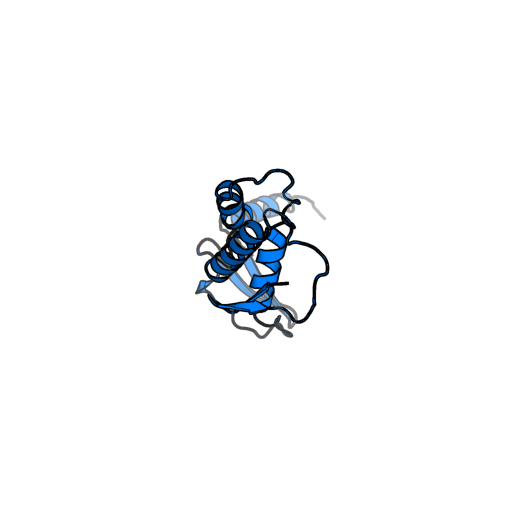9.75 106 ILE A C 1
ATOM 860 O O . ILE A 1 106 ? -16.174 -8.066 15.678 1.00 89.75 106 ILE A O 1
ATOM 864 N N . GLU A 1 107 ? -16.896 -9.056 17.552 1.00 90.62 107 GLU A N 1
ATOM 865 C CA . GLU A 1 107 ? -18.067 -9.678 16.941 1.00 90.62 107 GLU A CA 1
ATOM 866 C C . GLU A 1 107 ? -19.347 -9.008 17.444 1.00 90.62 107 GLU A C 1
ATOM 868 O O . GLU A 1 107 ? -19.601 -8.941 18.646 1.00 90.62 107 GLU A O 1
ATOM 873 N N . ILE A 1 108 ? -20.164 -8.496 16.520 1.00 89.69 108 ILE A N 1
ATOM 874 C CA . ILE A 1 108 ? -21.462 -7.880 16.820 1.00 89.69 108 ILE A CA 1
ATOM 875 C C . ILE A 1 108 ? -22.499 -8.467 15.863 1.00 89.69 108 ILE A C 1
ATOM 877 O O . ILE A 1 108 ? -22.335 -8.420 14.646 1.00 89.69 108 ILE A O 1
ATOM 881 N N . GLY A 1 109 ? -23.586 -9.028 16.401 1.00 85.94 109 GLY A N 1
ATOM 882 C CA . GLY A 1 109 ? -24.696 -9.550 15.592 1.00 85.94 109 GLY A CA 1
ATOM 883 C C . GLY A 1 109 ? -24.271 -10.613 14.568 1.00 85.94 109 GLY A C 1
ATOM 884 O O . GLY A 1 109 ? -24.695 -10.550 13.414 1.00 85.94 109 GLY A O 1
ATOM 885 N N . ASN A 1 110 ? -23.411 -11.555 14.975 1.00 84.19 110 ASN A N 1
ATOM 886 C CA . ASN A 1 110 ? -22.822 -12.602 14.124 1.00 84.19 110 ASN A CA 1
ATOM 887 C C . ASN A 1 110 ? -22.031 -12.067 12.917 1.00 84.19 110 ASN A C 1
ATOM 889 O O . ASN A 1 110 ? -21.938 -12.722 11.877 1.00 84.19 110 ASN A O 1
ATOM 893 N N . ARG A 1 111 ? -21.470 -10.861 13.026 1.00 84.25 111 ARG A N 1
ATOM 894 C CA . ARG A 1 111 ? -20.544 -10.300 12.043 1.00 84.25 111 ARG A CA 1
ATOM 895 C C . ARG A 1 111 ? -19.270 -9.870 12.748 1.00 84.25 111 ARG A C 1
ATOM 897 O O . ARG A 1 111 ? -19.319 -9.261 13.813 1.00 84.25 111 ARG A O 1
ATOM 904 N N . ARG A 1 112 ? -18.135 -10.177 12.130 1.00 90.06 112 ARG A N 1
ATOM 905 C CA . ARG A 1 112 ? -16.822 -9.741 12.595 1.00 90.06 112 ARG A CA 1
ATOM 906 C C . ARG A 1 112 ? -16.521 -8.331 12.096 1.00 90.06 112 ARG A C 1
ATOM 908 O O . ARG A 1 112 ? -16.730 -8.020 10.923 1.00 90.06 112 ARG A O 1
ATOM 915 N N . HIS A 1 113 ? -16.007 -7.490 12.979 1.00 87.94 113 HIS A N 1
ATOM 916 C CA . HIS A 1 113 ? -15.645 -6.107 12.714 1.00 87.94 113 HIS A CA 1
ATOM 917 C C . HIS A 1 113 ? -14.183 -5.883 13.089 1.00 87.94 113 HIS A C 1
ATOM 919 O O . HIS A 1 113 ? -13.779 -6.129 14.221 1.00 87.94 113 HIS A O 1
ATOM 925 N N . LEU A 1 114 ? -13.410 -5.364 12.135 1.00 89.19 114 LEU A N 1
ATOM 926 C CA . LEU A 1 114 ? -12.013 -4.993 12.330 1.00 89.19 114 LEU A CA 1
ATOM 927 C C . LEU A 1 114 ? -11.917 -3.472 12.391 1.00 89.19 114 LEU A C 1
ATOM 929 O O . LEU A 1 114 ? -12.181 -2.782 11.404 1.00 89.19 114 LEU A O 1
ATOM 933 N N . LEU A 1 115 ? -11.566 -2.952 13.559 1.00 89.62 115 LEU A N 1
ATOM 934 C CA . LEU A 1 115 ? -11.414 -1.528 13.809 1.00 89.62 115 LEU A CA 1
ATOM 935 C C . LEU A 1 115 ? -9.929 -1.199 13.892 1.00 89.62 115 LEU A C 1
ATOM 937 O O . LEU A 1 115 ? -9.233 -1.700 14.768 1.00 89.62 115 LEU A O 1
ATOM 941 N N . PHE A 1 116 ? -9.474 -0.321 13.004 1.00 91.38 116 PHE A N 1
ATOM 942 C CA . PHE A 1 116 ? -8.123 0.225 13.021 1.00 91.38 116 PHE A CA 1
ATOM 943 C C . PHE A 1 116 ? -8.201 1.696 13.395 1.00 91.38 116 PHE A C 1
ATOM 945 O O . PHE A 1 116 ? -8.860 2.479 12.706 1.00 91.38 116 PHE A O 1
ATOM 952 N N . PHE A 1 117 ? -7.523 2.085 14.466 1.00 90.88 117 PHE A N 1
ATOM 953 C CA . PHE A 1 117 ? -7.470 3.482 14.874 1.00 90.88 117 PHE A CA 1
ATOM 954 C C . PHE A 1 117 ? -6.143 3.825 15.538 1.00 90.88 117 PHE A C 1
ATOM 956 O O . PHE A 1 117 ? -5.520 3.022 16.217 1.00 90.88 117 PHE A O 1
ATOM 963 N N . THR A 1 118 ? -5.720 5.068 15.367 1.00 93.19 118 THR A N 1
ATOM 964 C CA . THR A 1 118 ? -4.614 5.654 16.126 1.00 93.19 118 THR A CA 1
ATOM 965 C C . THR A 1 118 ? -5.131 6.217 17.449 1.00 93.19 118 THR A C 1
ATOM 967 O O . THR A 1 118 ? -6.293 6.629 17.549 1.00 93.19 118 THR A O 1
ATOM 970 N N . LYS A 1 119 ? -4.253 6.361 18.449 1.00 89.94 119 LYS A N 1
ATOM 971 C CA . LYS A 1 119 ? -4.593 7.042 19.716 1.00 89.94 119 LYS A CA 1
ATOM 972 C C . LYS A 1 119 ? -5.201 8.427 19.492 1.00 89.94 119 LYS A C 1
ATOM 974 O O . LYS A 1 119 ? -6.210 8.769 20.097 1.00 89.94 119 LYS A O 1
ATOM 979 N N . ARG A 1 120 ? -4.661 9.188 18.533 1.00 90.62 120 ARG A N 1
ATOM 980 C CA . ARG A 1 120 ? -5.192 10.504 18.153 1.00 90.62 120 ARG A CA 1
ATOM 981 C C . ARG A 1 120 ? -6.632 10.426 17.645 1.00 90.62 120 ARG A C 1
ATOM 983 O O . ARG A 1 120 ? -7.441 11.277 18.005 1.00 90.62 120 ARG A O 1
ATOM 990 N N . GLN A 1 121 ? -6.954 9.452 16.793 1.00 90.38 121 GLN A N 1
ATOM 991 C CA . GLN A 1 121 ? -8.325 9.259 16.307 1.00 90.38 121 GLN A CA 1
ATOM 992 C C . GLN A 1 121 ? -9.264 8.895 17.460 1.00 90.38 121 GLN A C 1
ATOM 994 O O . GLN A 1 121 ? -10.350 9.461 17.552 1.00 90.38 121 GLN A O 1
ATOM 999 N N . MET A 1 122 ? -8.822 8.035 18.379 1.00 88.31 122 MET A N 1
ATOM 1000 C CA . MET A 1 122 ? -9.587 7.686 19.576 1.00 88.31 122 MET A CA 1
ATOM 1001 C C . MET A 1 122 ? -9.830 8.900 20.488 1.00 88.31 122 MET A C 1
ATOM 1003 O O . MET A 1 122 ? -10.950 9.120 20.944 1.00 88.31 122 MET A O 1
ATOM 1007 N N . ASP A 1 123 ? -8.818 9.737 20.716 1.00 89.81 123 ASP A N 1
ATOM 1008 C CA . ASP A 1 123 ? -8.953 10.958 21.517 1.00 89.81 123 ASP A CA 1
ATOM 1009 C C . ASP A 1 123 ? -9.911 11.969 20.878 1.00 89.81 123 ASP A C 1
ATOM 1011 O O . ASP A 1 123 ? -10.692 12.617 21.577 1.00 89.81 123 ASP A O 1
ATOM 1015 N N . LEU A 1 124 ? -9.888 12.096 19.548 1.00 90.00 124 LEU A N 1
ATOM 1016 C CA . LEU A 1 124 ? -10.854 12.914 18.813 1.00 90.00 124 LEU A CA 1
ATOM 1017 C C . LEU A 1 124 ? -12.278 12.369 18.961 1.00 90.00 124 LEU A C 1
ATOM 1019 O O . LEU A 1 124 ? -13.197 13.147 19.218 1.00 90.00 124 LEU A O 1
ATOM 1023 N N . LEU A 1 125 ? -12.460 11.049 18.868 1.00 85.19 125 LEU A N 1
ATOM 1024 C CA . LEU A 1 125 ? -13.762 10.413 19.068 1.00 85.19 125 LEU A CA 1
ATOM 1025 C C . LEU A 1 125 ? -14.287 10.655 20.488 1.00 85.19 125 LEU A C 1
ATOM 1027 O O . LEU A 1 125 ? -15.424 11.102 20.639 1.00 85.19 125 LEU A O 1
ATOM 1031 N N . LYS A 1 126 ? -13.451 10.482 21.519 1.00 85.50 126 LYS A N 1
ATOM 1032 C CA . LYS A 1 126 ? -13.806 10.791 22.917 1.00 85.50 126 LYS A CA 1
ATOM 1033 C C . LYS A 1 126 ? -14.227 12.249 23.105 1.00 85.50 126 LYS A C 1
ATOM 1035 O O . LYS A 1 126 ? -15.222 12.518 23.772 1.00 85.50 126 LYS A O 1
ATOM 1040 N N . LYS A 1 127 ? -13.509 13.192 22.483 1.00 82.31 127 LYS A N 1
ATOM 1041 C CA . LYS A 1 127 ? -13.870 14.619 22.507 1.00 82.31 127 LYS A CA 1
ATOM 1042 C C . LYS A 1 127 ? -15.195 14.894 21.795 1.00 82.31 127 LYS A C 1
ATOM 1044 O O . LYS A 1 127 ? -15.956 15.731 22.260 1.00 82.31 127 LYS A O 1
ATOM 1049 N N . SER A 1 128 ? -15.490 14.189 20.702 1.00 74.12 128 SER A N 1
ATOM 1050 C CA . SER A 1 128 ? -16.752 14.346 19.965 1.00 74.12 128 SER A CA 1
ATOM 1051 C C . SER A 1 128 ? -17.962 13.737 20.682 1.00 74.12 128 SER A C 1
ATOM 1053 O O . SER A 1 128 ? -19.046 14.307 20.623 1.00 74.12 128 SER A O 1
ATOM 1055 N N . LEU A 1 129 ? -17.788 12.644 21.432 1.00 58.94 129 LEU A N 1
ATOM 1056 C CA . LEU A 1 129 ? -18.843 12.038 22.259 1.00 58.94 129 LEU A CA 1
ATOM 1057 C C . LEU A 1 129 ? -19.344 12.985 23.361 1.00 58.94 129 LEU A C 1
ATOM 1059 O O . LEU A 1 129 ? -20.531 12.984 23.677 1.00 58.94 129 LEU A O 1
ATOM 1063 N N . LEU A 1 130 ? -18.472 13.856 23.877 1.00 52.50 130 LEU A N 1
ATOM 1064 C CA . LEU A 1 130 ? -18.862 14.929 24.797 1.00 52.50 130 LEU A CA 1
ATOM 1065 C C . LEU A 1 130 ? -19.748 16.001 24.133 1.00 52.50 130 LEU A C 1
ATOM 1067 O O . LEU A 1 130 ? -20.503 16.666 24.832 1.00 52.50 130 LEU A O 1
ATOM 1071 N N . VAL A 1 131 ? -19.697 16.157 22.805 1.00 47.19 131 VAL A N 1
ATOM 1072 C CA . VAL A 1 131 ? -20.494 17.158 22.068 1.00 47.19 131 VAL A CA 1
ATOM 1073 C C . VAL A 1 131 ? -21.922 16.665 21.801 1.00 47.19 131 VAL A C 1
ATOM 1075 O O . VAL A 1 131 ? -22.845 17.472 21.753 1.00 47.19 131 VAL A O 1
ATOM 1078 N N . PHE A 1 132 ? -22.141 15.351 21.687 1.00 45.09 132 PHE A N 1
ATOM 1079 C CA . PHE A 1 132 ? -23.470 14.779 21.416 1.00 45.09 132 PHE A CA 1
ATOM 1080 C C . PHE A 1 132 ? -24.291 14.446 22.671 1.00 45.09 132 PHE A C 1
ATOM 1082 O O . PHE A 1 132 ? -25.494 14.231 22.561 1.00 45.09 132 PHE A O 1
ATOM 1089 N N . CYS A 1 133 ? -23.697 14.466 23.869 1.00 41.00 133 CYS A N 1
ATOM 1090 C CA . CYS A 1 133 ? -24.416 14.238 25.133 1.00 41.00 133 CYS A CA 1
ATOM 1091 C C . CYS A 1 133 ? -25.080 15.519 25.703 1.00 41.00 133 CYS A C 1
ATOM 1093 O O . CYS A 1 133 ? -25.384 15.598 26.890 1.00 41.00 133 CYS A O 1
ATOM 1095 N N . GLY A 1 134 ? -25.274 16.545 24.863 1.00 42.31 134 GLY A N 1
ATOM 1096 C CA . GLY A 1 134 ? -25.831 17.855 25.222 1.00 42.31 134 GLY A CA 1
ATOM 1097 C C . GLY A 1 134 ? -27.223 18.154 24.652 1.00 42.31 134 GLY A C 1
ATOM 1098 O O . GLY A 1 134 ? -27.633 19.311 24.656 1.00 42.31 134 GLY A O 1
ATOM 1099 N N . CYS A 1 135 ? -27.957 17.161 24.146 1.00 35.84 135 CYS A N 1
ATOM 1100 C CA . CYS A 1 135 ? -29.361 17.334 23.761 1.00 35.84 135 CYS A CA 1
ATOM 1101 C C . CYS A 1 135 ? -30.241 16.429 24.624 1.00 35.84 135 CYS A C 1
ATOM 1103 O O . CYS A 1 135 ? -30.235 15.211 24.467 1.00 35.84 135 CYS A O 1
ATOM 1105 N N . HIS A 1 136 ? -30.957 17.059 25.560 1.00 36.19 136 HIS A N 1
ATOM 1106 C CA . HIS A 1 136 ? -32.092 16.470 26.265 1.00 36.19 136 HIS A CA 1
ATOM 1107 C C . HIS A 1 136 ? -33.099 15.912 25.247 1.00 36.19 136 HIS A C 1
ATOM 1109 O O . HIS A 1 136 ? -33.531 16.642 24.351 1.00 36.19 136 HIS A O 1
ATOM 1115 N N . LEU A 1 137 ? -33.462 14.640 25.415 1.00 36.00 137 LEU A N 1
ATOM 1116 C CA . LEU A 1 137 ? -34.800 14.140 25.099 1.00 36.00 137 LEU A CA 1
ATOM 1117 C C . LEU A 1 137 ? -35.667 14.301 26.348 1.00 36.00 137 LEU A C 1
ATOM 1119 O O . LEU A 1 137 ? -35.124 14.058 27.451 1.00 36.00 137 LEU A O 1
#

Sequence (137 a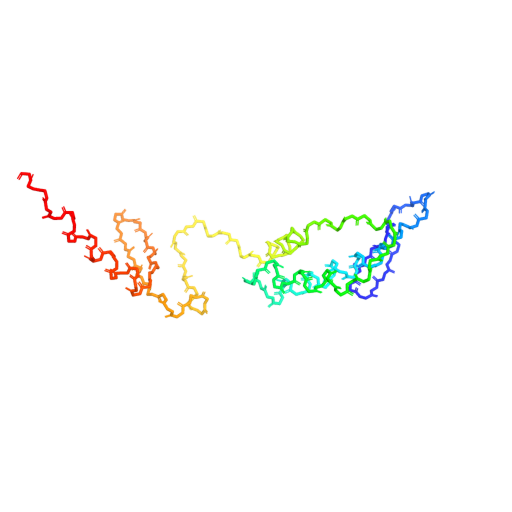a):
MVRQEFDKFMKGGQVHHHAADTGTAAKAKLVRDVKEKAVLNPFQSTYTIAEPLVTEVERVPNQRPIDYPGRIRNRRRQQGRPNHPKTLDFQLDMEHVPTEFELADIEIGNRRHLLFFTKRQMDLLKKSLLVFCGCHL

Foldseek 3Di:
DWDDDPPDTHDDPDDDPDDDDPCPVLLVVLLVQLLVVLVVCVPDDCCVRRVVSVVPRDDDPPDDDRDRSVVSSVVSSVVVDDDDDPAPPDDDDCVPPPPQWDWDWDDDPNHTDIDTDGPVRVVVVVVVVVVVVPDDD

Organism: NCBI:txid1093978

Secondary structure (DSSP, 8-state):
-EEEETTEEEE-SSPPSSPPPTTHHHHHHHHHHHHHHHHH-TTS-HHHHHHHHHHHS---TTPPPPP-HHHHHHHHHHHTSPPPPSSS-----GGGS-TTEEEEEEEETTEEEEEEEEHHHHHHHHHHHHHHTT---

Radius of gyration: 24.36 Å; chains: 1; bounding box: 53×34×69 Å